Protein AF-A0A6M0JVF0-F1 (afdb_monomer)

Nearest PDB structures (foldseek):
  3nc0-assembly2_A  TM=4.314E-01  e=8.319E+00  Mus musculus
  3wyf-assembly1_C  TM=4.364E-01  e=7.879E+00  Saccharomyces cerevisiae S288C
  3nc0-assembly2_D  TM=4.209E-01  e=9.276E+00  Mus musculus

pLDDT: mean 85.14, std 14.82, range [42.34, 97.44]

Mean predicted aligned error: 9.73 Å

Sequence (96 aa):
MRATTATEQSTYTAGSIRILSELDASERFAFARAAELATLYPEWPQAFIARMVEACHLSGWPVELAEQRYLAGDASVLPTREFHACYAELQREARP

Foldseek 3Di:
DDDDDDDPDPPDDPVNDDDDDPVRCCVLDLVVVLVVVCVVQVVDDSVVSSLLSVLCVQQVPDSVLSCCCPRVPPVVRDDDPSSVVSSVVVVVVPPD

Structure (mmCIF, N/CA/C/O backbone):
data_AF-A0A6M0JVF0-F1
#
_entry.id   AF-A0A6M0JVF0-F1
#
loop_
_atom_site.group_PDB
_atom_site.id
_atom_site.type_symbol
_atom_site.label_atom_id
_atom_site.label_alt_id
_atom_site.label_comp_id
_atom_site.label_asym_id
_atom_site.label_entity_id
_atom_site.label_seq_id
_atom_site.pdbx_PDB_ins_code
_atom_site.Cartn_x
_atom_site.Cartn_y
_atom_site.Cartn_z
_atom_site.occupancy
_atom_site.B_iso_or_equiv
_atom_site.auth_seq_id
_atom_site.auth_comp_id
_atom_site.auth_asym_id
_atom_site.auth_atom_id
_atom_site.pdbx_PDB_model_num
ATOM 1 N N . MET A 1 1 ? -45.935 23.670 17.546 1.00 45.69 1 MET A N 1
ATOM 2 C CA . MET A 1 1 ? -45.285 22.622 18.364 1.00 45.69 1 MET A CA 1
ATOM 3 C C . MET A 1 1 ? -43.787 22.717 18.123 1.00 45.69 1 MET A C 1
ATOM 5 O O . MET A 1 1 ? -43.386 22.670 16.970 1.00 45.69 1 MET A O 1
ATOM 9 N N . ARG A 1 2 ? -42.983 22.983 19.161 1.00 42.34 2 ARG A N 1
ATOM 10 C CA . ARG A 1 2 ? -41.518 23.095 19.054 1.00 42.34 2 ARG A CA 1
ATOM 11 C C . ARG A 1 2 ? -40.908 21.699 19.190 1.00 42.34 2 ARG A C 1
ATOM 13 O O . ARG A 1 2 ? -41.207 21.021 20.166 1.00 42.34 2 ARG A O 1
ATOM 20 N N . ALA A 1 3 ? -40.097 21.289 18.218 1.00 47.72 3 ALA A N 1
ATOM 21 C CA . ALA A 1 3 ? -39.275 20.089 18.305 1.00 47.72 3 ALA A CA 1
ATOM 22 C C . ALA A 1 3 ? -38.008 20.417 19.106 1.00 47.72 3 ALA A C 1
ATOM 24 O O . ALA A 1 3 ? -37.279 21.350 18.775 1.00 47.72 3 ALA A O 1
ATOM 25 N N . THR A 1 4 ? -37.794 19.688 20.192 1.00 48.56 4 THR A N 1
ATOM 26 C CA . THR A 1 4 ? -36.628 19.793 21.067 1.00 48.56 4 THR A CA 1
ATOM 27 C C . THR A 1 4 ? -35.465 19.046 20.413 1.00 48.56 4 THR A C 1
ATOM 29 O O . THR A 1 4 ? -35.514 17.826 20.294 1.00 48.56 4 THR A O 1
ATOM 32 N N . THR A 1 5 ? -34.422 19.747 19.971 1.00 55.22 5 THR A N 1
ATOM 33 C CA . THR A 1 5 ? -33.149 19.121 19.583 1.00 55.22 5 THR A CA 1
ATOM 34 C C . THR A 1 5 ? -32.362 18.789 20.846 1.00 55.22 5 THR A C 1
ATOM 36 O O . THR A 1 5 ? -31.899 19.692 21.542 1.00 55.22 5 THR A O 1
ATOM 39 N N . ALA A 1 6 ? -32.248 17.499 21.162 1.00 52.66 6 ALA A N 1
ATOM 40 C CA . ALA A 1 6 ? -31.347 17.007 22.194 1.00 52.66 6 ALA A CA 1
ATOM 41 C C . ALA A 1 6 ? -29.907 17.102 21.676 1.00 52.66 6 ALA A C 1
ATOM 43 O O . ALA A 1 6 ? -29.541 16.455 20.698 1.00 52.66 6 ALA A O 1
ATOM 44 N N . THR A 1 7 ? -29.102 17.945 22.312 1.00 56.34 7 THR A N 1
ATOM 45 C CA . THR A 1 7 ? -27.664 18.034 22.068 1.00 56.34 7 THR A CA 1
ATOM 46 C C . THR A 1 7 ? -26.997 16.864 22.789 1.00 56.34 7 THR A C 1
ATOM 48 O O . THR A 1 7 ? -26.813 16.920 24.004 1.00 56.34 7 THR A O 1
ATOM 51 N N . GLU A 1 8 ? -26.668 15.785 22.078 1.00 60.62 8 GLU A N 1
ATOM 52 C CA . GLU A 1 8 ? -25.831 14.712 22.624 1.00 60.62 8 GLU A CA 1
ATOM 53 C C . GLU A 1 8 ? -24.433 15.278 22.920 1.00 60.62 8 GLU A C 1
ATOM 55 O O . GLU A 1 8 ? -23.615 15.508 22.028 1.00 60.62 8 GLU A O 1
ATOM 60 N N . GLN A 1 9 ? -24.168 15.575 24.192 1.00 59.28 9 GLN A N 1
ATOM 61 C CA . GLN A 1 9 ? -22.839 15.950 24.663 1.00 59.28 9 GLN A CA 1
ATOM 62 C C . GLN A 1 9 ? -21.925 14.724 24.573 1.00 59.28 9 GLN A C 1
ATOM 64 O O . GLN A 1 9 ? -21.998 13.816 25.402 1.00 59.28 9 GLN A O 1
ATOM 69 N N . SER A 1 10 ? -21.056 14.699 23.561 1.00 62.47 10 SER A N 1
ATOM 70 C CA . SER A 1 10 ? -20.028 13.668 23.407 1.00 62.47 10 SER A CA 1
ATOM 71 C C . SER A 1 10 ? -19.142 13.633 24.656 1.00 62.47 10 SER A C 1
ATOM 73 O O . SER A 1 10 ? -18.345 14.538 24.903 1.00 62.47 10 SER A O 1
ATOM 75 N N . THR A 1 11 ? -19.309 12.595 25.478 1.00 76.06 11 THR A N 1
ATOM 76 C CA . THR A 1 11 ? -18.579 12.389 26.741 1.00 76.06 11 THR A CA 1
ATOM 77 C C . THR A 1 11 ? -17.201 11.779 26.455 1.00 76.06 11 THR A C 1
ATOM 79 O O . THR A 1 11 ? -16.806 10.771 27.035 1.00 76.06 11 THR A O 1
ATOM 82 N N . TYR A 1 12 ? -16.477 12.349 25.492 1.00 75.94 12 TYR A N 1
ATOM 83 C CA . TYR A 1 12 ? -15.126 11.922 25.155 1.00 75.94 12 TYR A CA 1
ATOM 84 C C . TYR A 1 12 ? -14.155 12.499 26.189 1.00 75.94 12 TYR A C 1
ATOM 86 O O . TYR A 1 12 ? -13.951 13.710 26.267 1.00 75.94 12 TYR A O 1
ATOM 94 N N . THR A 1 13 ? -13.582 11.631 27.020 1.00 86.25 13 THR A N 1
ATOM 95 C CA . THR A 1 13 ? -12.610 12.001 28.063 1.00 86.25 13 THR A CA 1
ATOM 96 C C . THR A 1 13 ? -11.243 11.402 27.749 1.00 86.25 13 THR A C 1
ATOM 98 O O . THR A 1 13 ? -11.136 10.497 26.926 1.00 86.25 13 THR A O 1
ATOM 101 N N . ALA A 1 14 ? -10.180 11.845 28.426 1.00 75.69 14 ALA A N 1
ATOM 102 C CA . ALA A 1 14 ? -8.842 11.267 28.246 1.00 75.69 14 ALA A CA 1
ATOM 103 C C . ALA A 1 14 ? -8.807 9.737 28.470 1.00 75.69 14 ALA A C 1
ATOM 105 O O . ALA A 1 14 ? -8.042 9.038 27.814 1.00 75.69 14 ALA A O 1
ATOM 106 N N . GLY A 1 15 ? -9.695 9.196 29.318 1.00 77.88 15 GLY A N 1
ATOM 107 C CA . GLY A 1 15 ? -9.860 7.749 29.514 1.00 77.88 15 GLY A CA 1
ATOM 108 C C . GLY A 1 15 ? -10.522 7.008 28.342 1.00 77.88 15 GLY A C 1
ATOM 109 O O . GLY A 1 15 ? -10.612 5.786 28.367 1.00 77.88 15 GLY A O 1
ATOM 110 N N . SER A 1 16 ? -10.988 7.727 27.316 1.00 82.25 16 SER A N 1
ATOM 111 C CA . SER A 1 16 ? -11.549 7.158 26.081 1.00 82.25 16 SER A CA 1
ATOM 112 C C 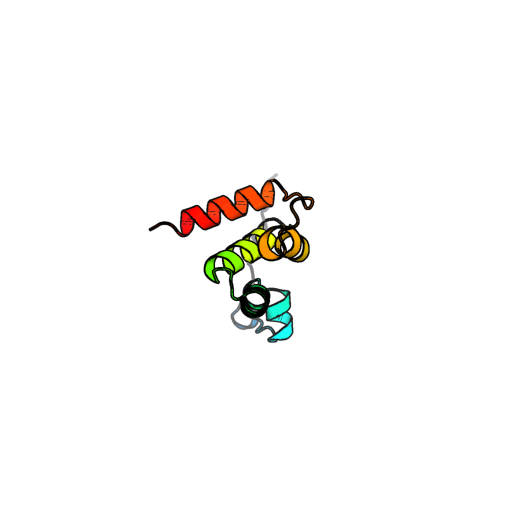. SER A 1 16 ? -10.468 6.806 25.047 1.00 82.25 16 SER A C 1
ATOM 114 O O . SER A 1 16 ? -10.765 6.125 24.067 1.00 82.25 16 SER A O 1
ATOM 116 N N . ILE A 1 17 ? -9.216 7.239 25.259 1.00 83.25 17 ILE A N 1
ATOM 117 C CA . ILE A 1 17 ? -8.071 6.921 24.396 1.00 83.25 17 ILE A CA 1
ATOM 118 C C . ILE A 1 17 ? -7.668 5.459 24.622 1.00 83.25 17 ILE A C 1
ATOM 120 O O . ILE A 1 17 ? -7.370 5.056 25.745 1.00 83.25 17 ILE A O 1
ATOM 124 N N . ARG A 1 18 ? -7.627 4.660 23.550 1.00 80.12 18 ARG A N 1
ATOM 125 C CA . ARG A 1 18 ? -7.124 3.279 23.581 1.00 80.12 18 ARG A CA 1
ATOM 126 C C . ARG A 1 18 ? -5.788 3.199 22.855 1.00 80.12 18 ARG A C 1
ATOM 128 O O . ARG A 1 18 ? -5.703 3.594 21.696 1.00 80.12 18 ARG A O 1
ATOM 135 N N . ILE A 1 19 ? -4.773 2.664 23.529 1.00 79.00 19 ILE A N 1
ATOM 136 C CA . ILE A 1 19 ? -3.506 2.294 22.894 1.00 79.00 19 ILE A CA 1
ATOM 137 C C . ILE A 1 19 ? -3.703 0.915 22.270 1.00 79.00 19 ILE A C 1
ATOM 139 O O . ILE A 1 19 ? -4.108 -0.023 22.955 1.00 79.00 19 ILE A O 1
ATOM 143 N N . LEU A 1 20 ? -3.483 0.823 20.964 1.00 77.12 20 LEU A N 1
ATOM 144 C CA . LEU A 1 20 ? -3.569 -0.432 20.228 1.00 77.12 20 LEU A CA 1
ATOM 145 C C . LEU A 1 20 ? -2.292 -1.247 20.437 1.00 77.12 20 LEU A C 1
ATOM 147 O O . LEU A 1 20 ? -1.215 -0.677 20.619 1.00 77.12 20 LEU A O 1
ATOM 151 N N . SER A 1 21 ? -2.419 -2.574 20.409 1.00 79.38 21 SER A N 1
ATOM 152 C CA . SER A 1 21 ? -1.247 -3.443 20.313 1.00 79.38 21 SER A CA 1
ATOM 153 C C . SER A 1 21 ? -0.544 -3.225 18.969 1.00 79.38 21 SER A C 1
ATOM 155 O O . SER A 1 21 ? -1.154 -2.724 18.026 1.00 79.38 21 SER A O 1
ATOM 157 N N . GLU A 1 22 ? 0.730 -3.604 18.855 1.00 69.00 22 GLU A N 1
ATOM 158 C CA . GLU A 1 22 ? 1.458 -3.496 17.581 1.00 69.00 22 GLU A CA 1
ATOM 159 C C . GLU A 1 22 ? 0.774 -4.281 16.452 1.00 69.00 22 GLU A C 1
ATOM 161 O O . GLU A 1 22 ? 0.742 -3.805 15.321 1.00 69.00 22 GLU A O 1
ATOM 166 N N . LEU A 1 23 ? 0.173 -5.433 16.772 1.00 68.94 23 LEU A N 1
ATOM 167 C CA . LEU A 1 23 ? -0.586 -6.248 1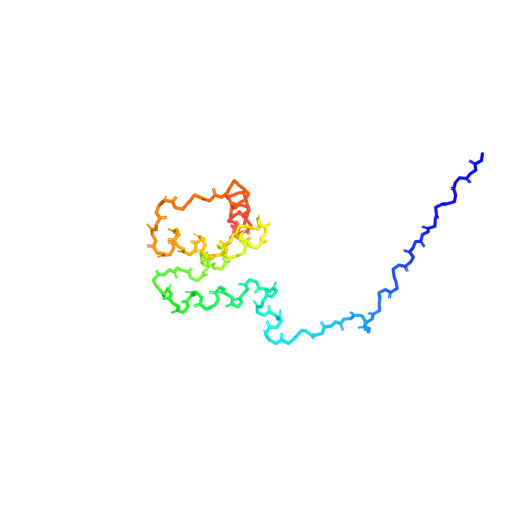5.823 1.00 68.94 23 LEU A CA 1
ATOM 168 C C . LEU A 1 23 ? -1.892 -5.560 15.399 1.00 68.94 23 LEU A C 1
ATOM 170 O O . LEU A 1 23 ? -2.175 -5.441 14.214 1.00 68.94 23 LEU A O 1
ATOM 174 N N . ASP A 1 24 ? -2.665 -5.028 16.348 1.00 70.31 24 ASP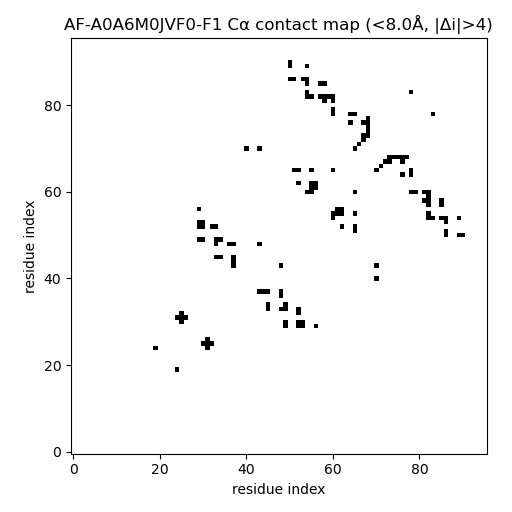 A N 1
ATOM 175 C CA . ASP A 1 24 ? -3.888 -4.287 16.011 1.00 70.31 24 ASP A CA 1
ATOM 176 C C . ASP A 1 24 ? -3.571 -3.007 15.225 1.00 70.31 24 ASP A C 1
ATOM 178 O O . ASP A 1 24 ? -4.356 -2.556 14.392 1.00 70.31 24 ASP A O 1
ATOM 182 N N . ALA A 1 25 ? -2.431 -2.383 15.520 1.00 68.88 25 ALA A N 1
ATOM 183 C CA . ALA A 1 25 ? -1.953 -1.210 14.816 1.00 68.88 25 ALA A CA 1
ATOM 184 C C . ALA A 1 25 ? -1.518 -1.567 13.390 1.00 68.88 25 ALA A C 1
ATOM 186 O O . ALA A 1 25 ? -1.873 -0.847 12.462 1.00 68.88 25 ALA A O 1
ATOM 187 N N . SER A 1 26 ? -0.803 -2.672 13.183 1.00 63.84 26 SER A N 1
ATOM 188 C CA . SER A 1 26 ? -0.383 -3.080 11.841 1.00 63.84 26 SER A CA 1
ATOM 189 C C . SER A 1 26 ? -1.560 -3.472 10.949 1.00 63.84 26 SER A C 1
ATOM 191 O O . SER A 1 26 ? -1.553 -3.146 9.765 1.00 63.84 26 SER A O 1
ATOM 193 N N . GLU A 1 27 ? -2.596 -4.092 11.518 1.00 64.44 27 GLU A N 1
ATOM 194 C CA . GLU A 1 27 ? -3.839 -4.402 10.804 1.00 64.44 27 GLU A CA 1
ATOM 195 C C . GLU A 1 27 ? 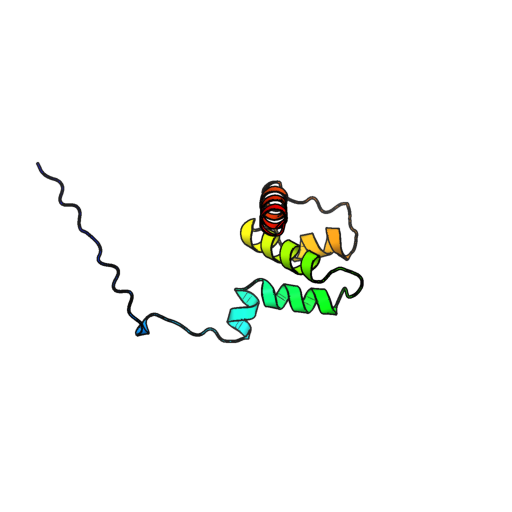-4.653 -3.145 10.473 1.00 64.44 27 GLU A C 1
ATOM 197 O O . GLU A 1 27 ? -5.279 -3.057 9.416 1.00 64.44 27 GLU A O 1
ATOM 202 N N . ARG A 1 28 ? -4.667 -2.156 11.374 1.00 66.25 28 ARG A N 1
ATOM 203 C CA . ARG A 1 28 ? -5.489 -0.946 11.211 1.00 66.25 28 ARG A CA 1
ATOM 204 C C . ARG A 1 28 ? -4.802 0.171 10.449 1.00 66.25 28 ARG A C 1
ATOM 206 O O . ARG A 1 28 ? -5.497 1.030 9.910 1.00 66.25 28 ARG A O 1
ATOM 213 N N . PHE A 1 29 ? -3.474 0.194 10.415 1.00 68.81 29 PHE A N 1
ATOM 214 C CA . PHE A 1 29 ? -2.725 1.300 9.847 1.00 68.81 29 PHE A CA 1
ATOM 215 C C . PHE A 1 29 ? -1.813 0.866 8.695 1.00 68.81 29 PHE A C 1
ATOM 217 O O . PHE A 1 29 ? -0.944 0.007 8.825 1.00 68.81 29 PHE A O 1
ATOM 224 N N . ALA A 1 30 ? -1.950 1.581 7.577 1.00 75.62 30 ALA A N 1
ATOM 225 C CA . ALA A 1 30 ? -1.224 1.375 6.324 1.00 75.62 30 ALA A CA 1
ATOM 226 C C . ALA A 1 30 ? 0.318 1.355 6.447 1.00 75.62 30 ALA A C 1
ATOM 228 O O . ALA A 1 30 ? 0.995 0.782 5.593 1.00 75.62 30 ALA A O 1
ATOM 229 N N . PHE A 1 31 ? 0.897 1.957 7.494 1.00 80.25 31 PHE A N 1
ATOM 230 C CA . PHE A 1 31 ? 2.351 2.108 7.623 1.00 80.25 31 PHE A CA 1
ATOM 231 C C . PHE A 1 31 ? 3.096 0.782 7.818 1.00 80.25 31 PHE A C 1
ATOM 233 O O . PHE A 1 31 ? 4.197 0.630 7.289 1.00 80.25 31 PHE A O 1
ATOM 240 N N . ALA A 1 32 ? 2.516 -0.186 8.536 1.00 85.88 32 ALA A N 1
ATOM 241 C CA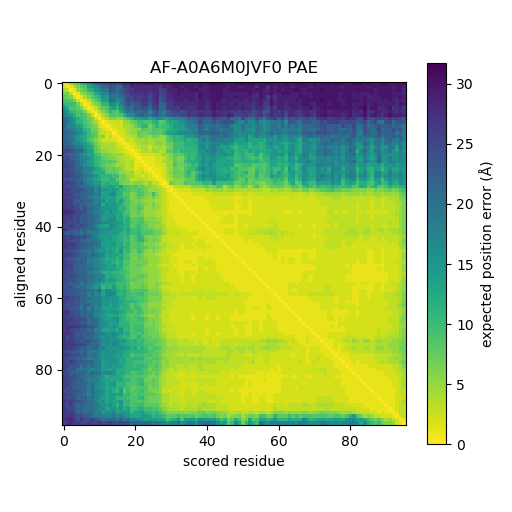 . ALA A 1 32 ? 3.186 -1.460 8.791 1.00 85.88 32 ALA A CA 1
ATOM 242 C C . ALA A 1 32 ? 3.294 -2.277 7.500 1.00 85.88 32 ALA A C 1
ATOM 244 O O . ALA A 1 32 ? 4.375 -2.747 7.145 1.00 85.88 32 ALA A O 1
ATOM 245 N N . ARG A 1 33 ? 2.192 -2.343 6.742 1.00 88.44 33 ARG A N 1
ATOM 246 C CA . ARG A 1 33 ? 2.168 -3.000 5.435 1.00 88.44 33 ARG A CA 1
ATOM 247 C C . ARG A 1 33 ? 3.091 -2.310 4.430 1.00 88.44 33 ARG A C 1
ATOM 249 O O . ARG A 1 33 ? 3.784 -2.986 3.678 1.00 88.44 33 ARG A O 1
ATOM 256 N N . ALA A 1 34 ? 3.154 -0.978 4.436 1.00 92.44 34 ALA A N 1
ATOM 257 C CA . ALA A 1 34 ? 4.089 -0.243 3.588 1.00 92.44 34 ALA A CA 1
ATOM 258 C C . ALA A 1 34 ? 5.562 -0.561 3.910 1.00 92.44 34 ALA A C 1
ATOM 260 O O . ALA A 1 34 ? 6.361 -0.726 2.990 1.00 92.44 34 ALA A O 1
ATOM 261 N N . ALA A 1 35 ? 5.924 -0.681 5.193 1.00 91.38 35 ALA A N 1
ATOM 262 C CA . ALA A 1 35 ? 7.284 -1.028 5.615 1.00 91.38 35 ALA A CA 1
ATOM 263 C C . ALA A 1 35 ? 7.670 -2.470 5.242 1.00 91.38 35 ALA A C 1
ATOM 265 O O . ALA A 1 35 ? 8.790 -2.722 4.789 1.00 91.38 35 ALA A O 1
ATOM 266 N N . GLU A 1 36 ? 6.734 -3.407 5.392 1.00 92.50 36 GLU A N 1
ATOM 267 C CA . GLU A 1 36 ? 6.906 -4.793 4.957 1.00 92.50 36 GLU A CA 1
ATOM 268 C C . GLU A 1 36 ? 7.152 -4.863 3.443 1.00 92.50 36 GLU A C 1
ATOM 270 O O . GLU A 1 36 ? 8.166 -5.405 3.000 1.00 92.50 36 GLU A O 1
ATOM 275 N N . LEU A 1 37 ? 6.286 -4.229 2.646 1.00 94.44 37 LEU A N 1
ATOM 276 C CA . LEU A 1 37 ? 6.428 -4.183 1.191 1.00 94.44 37 LEU A CA 1
ATOM 277 C C . LEU A 1 37 ? 7.731 -3.503 0.756 1.00 94.44 37 LEU A C 1
ATOM 279 O O . LEU A 1 37 ? 8.387 -3.983 -0.158 1.00 94.44 37 LEU A O 1
ATOM 283 N N . ALA A 1 38 ? 8.159 -2.438 1.434 1.00 95.06 38 ALA A N 1
ATOM 284 C CA . ALA A 1 38 ? 9.440 -1.790 1.157 1.00 95.06 38 ALA A CA 1
ATOM 285 C C . ALA A 1 38 ? 10.657 -2.691 1.422 1.00 95.06 38 ALA A C 1
ATOM 287 O O . ALA A 1 38 ? 11.709 -2.491 0.819 1.00 95.06 38 ALA A O 1
ATOM 288 N N . THR A 1 39 ? 10.522 -3.674 2.314 1.00 95.31 39 THR A N 1
ATOM 289 C CA . THR A 1 39 ? 11.565 -4.676 2.570 1.00 95.31 39 THR A CA 1
ATOM 290 C C . THR A 1 39 ? 11.560 -5.766 1.495 1.00 95.31 39 THR A C 1
ATOM 292 O O . THR A 1 39 ? 12.626 -6.219 1.084 1.00 95.31 39 THR A O 1
ATOM 295 N N . LEU A 1 40 ? 10.375 -6.176 1.031 1.00 95.69 40 LEU A N 1
ATOM 296 C CA . LEU A 1 40 ? 10.203 -7.205 -0.002 1.00 95.69 40 LEU A CA 1
ATOM 297 C C . LEU A 1 40 ? 10.554 -6.709 -1.412 1.00 95.69 40 LEU A C 1
ATOM 299 O O . LEU A 1 40 ? 11.051 -7.488 -2.219 1.00 95.69 40 LEU A O 1
ATOM 303 N N . TYR A 1 41 ? 10.326 -5.423 -1.680 1.00 95.81 41 TYR A N 1
ATOM 304 C CA . TYR A 1 41 ? 10.492 -4.782 -2.986 1.00 95.81 41 TYR A CA 1
ATOM 305 C C . TYR A 1 41 ? 11.474 -3.595 -2.902 1.00 95.81 41 TYR A C 1
ATOM 307 O O . TYR A 1 41 ? 11.071 -2.438 -3.074 1.00 95.81 41 TYR A O 1
ATOM 315 N N . PRO A 1 42 ? 12.765 -3.840 -2.596 1.00 95.62 42 PRO A N 1
ATOM 316 C CA . PRO A 1 42 ? 13.755 -2.785 -2.361 1.00 95.62 42 PRO A CA 1
ATOM 317 C C . PRO A 1 42 ? 14.098 -1.957 -3.609 1.00 95.62 42 PRO A C 1
ATOM 319 O O . PRO A 1 42 ? 14.658 -0.867 -3.493 1.00 95.62 42 PRO A O 1
ATOM 322 N N . GLU A 1 43 ? 13.788 -2.454 -4.806 1.00 96.00 43 GLU A N 1
ATOM 323 C CA . GLU A 1 43 ? 13.957 -1.743 -6.073 1.00 96.00 43 GLU A CA 1
ATOM 324 C C . GLU A 1 43 ? 12.946 -0.601 -6.265 1.00 96.00 43 GLU A C 1
ATOM 326 O O . GLU A 1 43 ? 13.166 0.292 -7.088 1.00 96.00 43 GLU A O 1
ATOM 331 N N . TRP A 1 44 ? 11.858 -0.598 -5.490 1.00 96.38 44 TRP A N 1
ATOM 332 C CA . TRP A 1 44 ? 10.822 0.423 -5.552 1.00 96.38 44 TRP A CA 1
ATOM 333 C C . TRP A 1 44 ? 11.045 1.521 -4.501 1.00 96.38 44 TRP A C 1
ATOM 335 O O . TRP A 1 44 ? 11.404 1.240 -3.356 1.00 96.38 44 TRP A O 1
ATOM 345 N N . PRO A 1 45 ? 10.790 2.802 -4.831 1.00 96.00 45 PRO A N 1
ATOM 346 C CA . PRO A 1 45 ? 10.928 3.879 -3.857 1.00 96.00 45 PRO A CA 1
ATOM 347 C C . PRO A 1 45 ? 9.980 3.694 -2.664 1.00 96.00 45 PRO A C 1
ATOM 349 O O . PRO A 1 45 ? 8.768 3.577 -2.838 1.00 96.00 45 PRO A O 1
ATOM 352 N N . GLN A 1 46 ? 10.498 3.783 -1.436 1.00 93.88 46 GLN A N 1
ATOM 353 C CA . GLN A 1 46 ? 9.679 3.642 -0.220 1.00 93.88 46 GLN A CA 1
ATOM 354 C C . GLN A 1 46 ? 8.499 4.626 -0.185 1.00 93.88 46 GLN A C 1
ATOM 356 O O . GLN A 1 46 ? 7.383 4.259 0.174 1.00 93.88 46 GLN A O 1
ATOM 361 N N . ALA A 1 47 ? 8.721 5.868 -0.630 1.00 92.81 47 ALA A N 1
ATOM 362 C CA . ALA A 1 47 ? 7.672 6.882 -0.721 1.00 92.81 47 ALA A CA 1
ATOM 363 C C . ALA A 1 47 ? 6.559 6.505 -1.717 1.00 92.81 47 ALA A C 1
ATOM 365 O O . ALA A 1 47 ? 5.403 6.865 -1.509 1.00 92.81 47 ALA A O 1
ATOM 366 N N . PHE A 1 48 ? 6.894 5.778 -2.788 1.00 95.31 48 PHE A N 1
ATOM 367 C CA . PHE A 1 48 ? 5.905 5.262 -3.732 1.00 95.31 48 PHE A CA 1
ATOM 368 C C . PHE A 1 48 ? 5.041 4.182 -3.072 1.00 95.31 48 PHE A C 1
ATOM 370 O O . PHE A 1 48 ? 3.816 4.286 -3.115 1.00 95.31 48 PHE A O 1
ATOM 377 N N . ILE A 1 49 ? 5.672 3.202 -2.415 1.00 95.88 49 ILE A N 1
ATOM 378 C CA . ILE A 1 49 ? 4.980 2.105 -1.722 1.00 95.88 49 ILE A CA 1
ATOM 379 C C . ILE A 1 49 ? 4.060 2.657 -0.630 1.00 95.88 49 ILE A C 1
ATOM 381 O O . ILE A 1 49 ? 2.888 2.296 -0.582 1.00 95.88 49 ILE A O 1
ATOM 385 N N . ALA A 1 50 ? 4.550 3.584 0.197 1.00 93.75 50 ALA A N 1
ATOM 386 C CA . ALA A 1 50 ? 3.755 4.200 1.258 1.00 93.75 50 ALA A CA 1
ATOM 387 C C . ALA A 1 50 ? 2.478 4.862 0.716 1.00 93.75 50 ALA A C 1
ATOM 389 O O . ALA A 1 50 ? 1.382 4.546 1.176 1.00 93.75 50 ALA A O 1
ATOM 390 N N . ARG A 1 51 ? 2.598 5.699 -0.324 1.00 94.50 51 ARG A N 1
ATOM 391 C CA . ARG A 1 51 ? 1.442 6.365 -0.951 1.00 94.50 51 ARG A CA 1
ATOM 392 C C . ARG A 1 51 ? 0.496 5.387 -1.633 1.00 94.50 51 ARG A C 1
ATOM 394 O O . ARG A 1 51 ? -0.709 5.605 -1.642 1.00 94.50 51 ARG A O 1
ATOM 401 N N . MET A 1 52 ? 1.027 4.319 -2.227 1.00 96.12 52 MET A N 1
ATOM 402 C CA . MET A 1 52 ? 0.210 3.278 -2.846 1.00 96.12 52 MET A CA 1
ATOM 403 C C . MET A 1 52 ? -0.652 2.572 -1.794 1.00 96.12 52 MET A C 1
ATOM 405 O O . MET A 1 52 ? -1.859 2.446 -1.990 1.00 96.12 52 MET A O 1
ATOM 409 N N . VAL A 1 53 ? -0.060 2.149 -0.674 1.00 95.50 53 VAL A N 1
ATOM 410 C CA . VAL A 1 53 ? -0.790 1.481 0.417 1.00 95.50 53 VAL A CA 1
ATOM 411 C C . VAL A 1 53 ? -1.791 2.436 1.072 1.00 95.50 53 VAL A C 1
ATOM 413 O O . VAL A 1 53 ? -2.920 2.044 1.362 1.00 95.50 53 VAL A O 1
ATOM 416 N N . GLU A 1 54 ? -1.430 3.705 1.245 1.00 93.69 54 GLU A N 1
ATOM 417 C CA . GLU A 1 54 ? -2.345 4.729 1.752 1.00 93.69 54 GLU A CA 1
ATOM 418 C C . GLU A 1 54 ? -3.538 4.955 0.811 1.00 93.69 54 GLU A C 1
ATOM 420 O O . GLU A 1 54 ? -4.687 4.947 1.253 1.00 93.69 54 GLU A O 1
ATOM 425 N N . ALA A 1 55 ? -3.303 5.047 -0.501 1.00 95.19 55 ALA A N 1
ATOM 426 C CA . ALA A 1 55 ? -4.376 5.139 -1.487 1.00 95.19 55 ALA A CA 1
ATOM 427 C C . ALA A 1 55 ? -5.296 3.906 -1.466 1.00 95.19 55 ALA A C 1
ATOM 429 O O . ALA A 1 55 ? -6.509 4.049 -1.625 1.00 95.19 55 ALA A O 1
ATOM 430 N N . CYS A 1 56 ? -4.752 2.706 -1.243 1.00 95.00 56 CYS A N 1
ATOM 431 C CA . CYS A 1 56 ? -5.541 1.482 -1.059 1.00 95.00 56 CYS A CA 1
ATOM 432 C C . CYS A 1 56 ? -6.456 1.589 0.165 1.00 95.00 56 CYS A C 1
ATOM 434 O O . CYS A 1 56 ? -7.654 1.340 0.064 1.00 95.00 56 CYS A O 1
ATOM 436 N N . HIS A 1 57 ? -5.918 2.050 1.296 1.00 92.25 57 HIS A N 1
ATOM 437 C CA . HIS A 1 57 ? -6.687 2.232 2.525 1.00 92.25 57 HIS A CA 1
ATOM 438 C C . HIS A 1 57 ? -7.819 3.261 2.363 1.00 92.25 57 HIS A C 1
ATOM 440 O O . HIS A 1 57 ? -8.944 3.008 2.785 1.00 92.25 57 HIS A O 1
ATOM 446 N N . LEU A 1 58 ? -7.548 4.393 1.702 1.00 92.19 58 LEU A N 1
ATOM 447 C CA . LEU A 1 58 ? -8.540 5.452 1.475 1.00 92.19 58 LEU A CA 1
ATOM 448 C C . LEU A 1 58 ? -9.632 5.052 0.473 1.00 92.19 58 LEU A C 1
ATOM 450 O O . LEU A 1 58 ? -10.791 5.425 0.641 1.00 92.19 58 LEU A O 1
ATOM 454 N N . SER A 1 59 ? -9.270 4.308 -0.573 1.00 94.69 59 SER A N 1
ATOM 455 C CA . SER A 1 59 ? -10.204 3.894 -1.630 1.00 94.69 59 SER A CA 1
ATOM 456 C C . SER A 1 59 ? -10.931 2.580 -1.339 1.00 94.69 59 SER A C 1
ATOM 458 O O . SER A 1 59 ? -11.884 2.243 -2.041 1.00 94.69 59 SER A O 1
ATOM 460 N N . GLY A 1 60 ? -10.471 1.814 -0.346 1.00 92.56 60 GLY A N 1
ATOM 461 C CA . GLY A 1 60 ? -10.920 0.445 -0.093 1.00 92.56 60 GLY A CA 1
ATOM 462 C C . GLY A 1 60 ? -10.445 -0.567 -1.142 1.00 92.56 60 GLY A C 1
ATOM 463 O O . GLY A 1 60 ? -10.927 -1.700 -1.152 1.00 92.56 60 GLY A O 1
ATOM 464 N N . TRP A 1 61 ? -9.530 -0.187 -2.041 1.00 95.19 61 TRP A N 1
ATOM 465 C CA . TRP A 1 61 ? -8.956 -1.123 -3.005 1.00 95.19 61 TRP A CA 1
ATOM 466 C C . TRP A 1 61 ? -7.944 -2.050 -2.305 1.00 95.19 61 TRP A C 1
ATOM 468 O O . TRP A 1 61 ? -7.105 -1.547 -1.559 1.00 95.19 61 TRP A O 1
ATOM 478 N N . PRO A 1 62 ? -7.995 -3.383 -2.508 1.00 94.75 62 PRO A N 1
ATOM 479 C CA . PRO A 1 62 ? -7.102 -4.311 -1.814 1.00 94.75 62 PRO A CA 1
ATOM 480 C C . PRO A 1 62 ? -5.619 -4.059 -2.110 1.00 94.75 62 PRO A C 1
ATOM 482 O O . PRO A 1 62 ? -5.216 -3.945 -3.272 1.00 94.75 62 PRO A O 1
ATOM 485 N N . VAL A 1 63 ? -4.797 -4.035 -1.059 1.00 94.25 63 VAL A N 1
ATOM 486 C CA . VAL A 1 63 ? -3.347 -3.797 -1.166 1.00 94.25 63 VAL A CA 1
ATOM 487 C C . VAL A 1 63 ? -2.666 -4.912 -1.959 1.00 94.25 63 VAL A C 1
ATOM 489 O O . VAL A 1 63 ? -1.730 -4.648 -2.705 1.00 94.25 63 VAL A O 1
ATOM 492 N N . GLU A 1 64 ? -3.166 -6.140 -1.862 1.00 95.19 64 GLU A N 1
ATOM 493 C CA . GLU A 1 64 ? -2.643 -7.312 -2.568 1.00 95.19 64 GLU A CA 1
ATOM 494 C C . GLU A 1 64 ? -2.787 -7.156 -4.089 1.00 95.19 64 GLU A C 1
ATOM 496 O O . GLU A 1 64 ? -1.905 -7.556 -4.846 1.00 95.19 64 GLU A O 1
ATOM 501 N N . LEU A 1 65 ? -3.873 -6.524 -4.551 1.00 96.62 65 LEU A N 1
ATOM 502 C CA . LEU A 1 65 ? -4.076 -6.223 -5.972 1.00 96.62 65 LEU A CA 1
ATOM 503 C C . LEU A 1 65 ? -3.162 -5.084 -6.437 1.00 96.62 65 LEU A C 1
ATOM 505 O O . LEU A 1 65 ? -2.634 -5.124 -7.550 1.00 96.62 65 LEU A O 1
ATOM 509 N N . ALA A 1 66 ? -2.936 -4.085 -5.582 1.00 95.75 66 ALA A N 1
ATOM 510 C CA . ALA A 1 66 ? -1.985 -3.017 -5.865 1.00 95.75 66 ALA A CA 1
ATOM 511 C C . ALA A 1 66 ? -0.549 -3.548 -5.962 1.00 95.75 66 ALA A C 1
ATOM 513 O O . ALA A 1 66 ? 0.169 -3.201 -6.898 1.00 95.75 66 ALA A O 1
ATOM 514 N N . GLU A 1 67 ? -0.153 -4.433 -5.049 1.00 96.50 67 GLU A N 1
ATOM 515 C CA . GLU A 1 67 ? 1.129 -5.135 -5.076 1.00 96.50 67 GLU A CA 1
ATOM 516 C C . GLU A 1 67 ? 1.297 -5.939 -6.370 1.00 96.50 67 GLU A C 1
ATOM 518 O O . GLU A 1 67 ? 2.276 -5.732 -7.088 1.00 96.50 67 GLU A O 1
ATOM 523 N N . GLN A 1 68 ? 0.324 -6.790 -6.717 1.00 96.69 68 GLN A N 1
ATOM 524 C CA . GLN A 1 68 ? 0.358 -7.588 -7.949 1.00 96.69 68 GLN A CA 1
ATOM 525 C C . GLN A 1 68 ? 0.530 -6.713 -9.191 1.00 96.69 68 GLN A C 1
ATOM 527 O O . GLN A 1 68 ? 1.363 -6.994 -10.054 1.00 96.69 68 GLN A O 1
ATOM 532 N N . ARG A 1 69 ? -0.227 -5.617 -9.273 1.00 96.81 69 ARG A N 1
ATOM 533 C CA . ARG A 1 69 ? -0.167 -4.727 -10.429 1.00 96.81 69 ARG A CA 1
ATOM 534 C C . ARG A 1 69 ? 1.142 -3.955 -10.507 1.00 96.81 69 ARG A C 1
ATOM 536 O O . ARG A 1 69 ? 1.771 -3.909 -11.561 1.00 96.81 69 ARG A O 1
ATOM 543 N N . TYR A 1 70 ? 1.483 -3.252 -9.432 1.00 96.31 70 TYR A N 1
ATOM 544 C CA . TYR A 1 70 ? 2.508 -2.214 -9.468 1.00 96.31 70 TYR A CA 1
ATOM 545 C C . TYR A 1 70 ? 3.883 -2.737 -9.099 1.00 96.31 70 TYR A C 1
ATOM 547 O O . TYR A 1 70 ? 4.845 -2.324 -9.732 1.00 96.31 70 TYR A O 1
ATOM 555 N N . LEU A 1 71 ? 3.977 -3.632 -8.117 1.00 95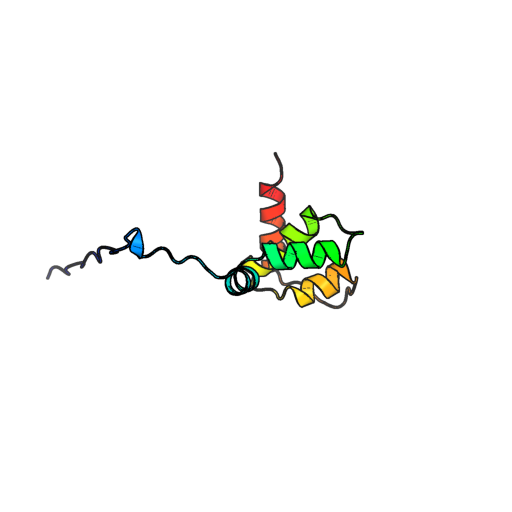.94 71 LEU A N 1
ATOM 556 C CA . LEU A 1 71 ? 5.257 -4.156 -7.648 1.00 95.94 71 LEU A CA 1
ATOM 557 C C . LEU A 1 71 ? 5.648 -5.422 -8.420 1.00 95.94 71 LEU A C 1
ATOM 559 O O . LEU A 1 71 ? 6.783 -5.527 -8.874 1.00 95.94 71 LEU A O 1
ATOM 563 N N . ALA A 1 72 ? 4.695 -6.331 -8.661 1.00 94.56 72 ALA A N 1
ATOM 564 C CA . ALA A 1 72 ? 4.927 -7.552 -9.442 1.00 94.56 72 ALA A CA 1
ATOM 565 C C . ALA A 1 72 ? 4.715 -7.383 -10.964 1.00 94.56 72 ALA A C 1
ATOM 567 O O . ALA A 1 72 ? 5.069 -8.273 -11.738 1.00 94.56 72 ALA A O 1
ATOM 568 N N . GLY A 1 73 ? 4.176 -6.243 -11.412 1.00 93.69 73 GLY A N 1
ATOM 569 C CA . GLY A 1 73 ? 4.077 -5.888 -12.832 1.00 93.69 73 GLY A CA 1
ATOM 570 C C . GLY A 1 73 ? 2.928 -6.544 -13.608 1.00 93.69 73 GLY A C 1
ATOM 571 O O . GLY A 1 73 ? 2.964 -6.559 -14.841 1.00 93.69 73 GLY A O 1
ATOM 572 N N . ASP A 1 74 ? 1.903 -7.075 -12.936 1.00 95.88 74 ASP A N 1
ATOM 573 C CA . ASP A 1 74 ? 0.742 -7.670 -13.602 1.00 95.88 74 ASP A CA 1
ATOM 574 C C . ASP A 1 74 ? -0.246 -6.601 -14.099 1.00 95.88 74 ASP A C 1
ATOM 576 O O . ASP A 1 74 ? -1.114 -6.097 -13.381 1.00 95.88 74 ASP A O 1
ATOM 580 N N . ALA A 1 75 ? -0.151 -6.272 -15.386 1.00 94.44 75 ALA A N 1
ATOM 581 C CA . ALA A 1 75 ? -1.021 -5.286 -16.016 1.00 94.44 75 ALA A CA 1
ATOM 582 C C . ALA A 1 75 ? -2.500 -5.715 -16.122 1.00 94.44 75 ALA A C 1
ATOM 584 O O . ALA A 1 75 ? -3.340 -4.853 -16.409 1.00 94.44 75 ALA A O 1
ATOM 585 N N . SER A 1 76 ? -2.828 -6.996 -15.901 1.00 96.56 76 SER A N 1
ATOM 586 C CA . SER A 1 76 ? -4.200 -7.514 -15.983 1.00 96.56 76 SER A CA 1
ATOM 587 C C . SER A 1 76 ? -5.079 -7.081 -14.806 1.00 96.56 76 SER A C 1
ATOM 589 O O . SER A 1 76 ? -6.295 -6.950 -14.954 1.00 96.56 76 SER A O 1
ATOM 591 N N . VAL A 1 77 ? -4.469 -6.782 -13.656 1.00 95.88 77 VAL A N 1
ATOM 592 C CA . VAL A 1 77 ? -5.166 -6.298 -12.463 1.00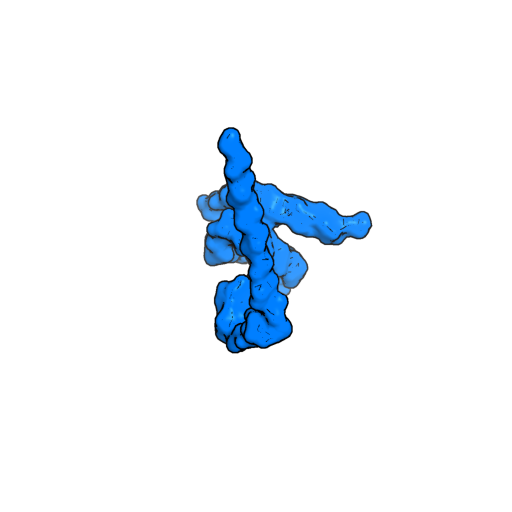 95.88 77 VAL A CA 1
ATOM 593 C C . VAL A 1 77 ? -5.543 -4.835 -12.659 1.00 95.88 77 VAL A C 1
ATOM 595 O O . VAL A 1 77 ? -4.670 -3.977 -12.701 1.00 95.88 77 VAL A O 1
ATOM 598 N N . LEU A 1 78 ? -6.830 -4.514 -12.786 1.00 95.62 78 LEU A N 1
ATOM 599 C CA . LEU A 1 78 ? -7.291 -3.147 -13.055 1.00 95.62 78 LEU A CA 1
ATOM 600 C C . LEU A 1 78 ? -7.594 -2.382 -11.751 1.00 95.62 78 LEU A C 1
ATOM 602 O O . LEU A 1 78 ? -8.435 -2.838 -10.973 1.00 95.62 78 LEU A O 1
ATOM 606 N N . PRO A 1 79 ? -6.970 -1.212 -11.508 1.00 94.25 79 PRO A N 1
ATOM 607 C CA . PRO A 1 79 ? -7.301 -0.376 -10.361 1.00 94.25 79 PRO A CA 1
ATOM 608 C C . PRO A 1 79 ? -8.680 0.258 -10.492 1.00 94.25 79 PRO A C 1
ATOM 610 O O . PRO A 1 79 ? -9.171 0.526 -11.593 1.00 94.25 79 PRO A O 1
ATOM 613 N N . THR A 1 80 ? -9.286 0.555 -9.347 1.00 95.81 80 THR A N 1
ATOM 614 C C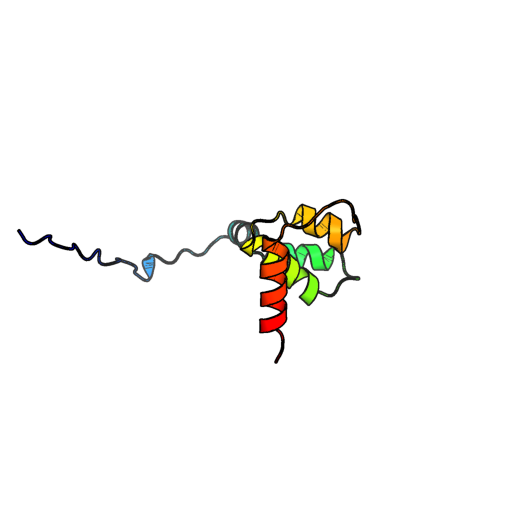A . THR A 1 80 ? -10.536 1.311 -9.294 1.00 95.81 80 THR A CA 1
ATOM 615 C C . THR A 1 80 ? -10.297 2.793 -9.591 1.00 95.81 80 THR A C 1
ATOM 617 O O . THR A 1 80 ? -9.178 3.312 -9.497 1.00 95.81 80 THR A O 1
ATOM 620 N N . ARG A 1 81 ? -11.362 3.512 -9.960 1.00 97.19 81 ARG A N 1
ATOM 621 C CA . ARG A 1 81 ? -11.274 4.965 -10.184 1.00 97.19 81 ARG A CA 1
ATOM 622 C C . ARG A 1 81 ? -10.980 5.702 -8.881 1.00 97.19 81 ARG A C 1
ATOM 624 O O . ARG A 1 81 ? -10.248 6.685 -8.888 1.00 97.19 81 ARG A O 1
ATOM 631 N N . GLU A 1 82 ? -11.522 5.193 -7.786 1.00 97.44 82 GLU A N 1
ATOM 632 C CA . GLU A 1 82 ? -11.346 5.681 -6.426 1.00 97.44 82 GLU A CA 1
ATOM 633 C C . GLU A 1 82 ? -9.875 5.596 -6.019 1.00 97.44 82 GLU A C 1
ATOM 635 O O . GLU A 1 82 ? -9.322 6.587 -5.553 1.00 97.44 82 GLU A O 1
ATOM 640 N N . PHE A 1 83 ? -9.205 4.468 -6.291 1.00 97.00 83 PHE A N 1
ATOM 641 C CA . PHE A 1 83 ? -7.767 4.341 -6.055 1.00 97.00 83 PHE A CA 1
ATOM 642 C C . PHE A 1 83 ? -6.979 5.415 -6.809 1.00 97.00 83 PHE A C 1
ATOM 644 O O . PHE A 1 83 ? -6.140 6.099 -6.224 1.00 97.00 83 PHE A O 1
ATOM 651 N N . HIS A 1 84 ? -7.271 5.603 -8.099 1.00 96.75 84 HIS A N 1
ATOM 652 C CA . HIS A 1 84 ? -6.593 6.617 -8.903 1.00 96.75 84 HIS A CA 1
ATOM 653 C C . HIS A 1 84 ? -6.827 8.038 -8.386 1.00 96.75 84 HIS A C 1
ATOM 655 O O . HIS A 1 84 ? -5.886 8.830 -8.367 1.00 96.75 84 HIS A O 1
ATOM 661 N N . ALA A 1 85 ? -8.049 8.356 -7.954 1.00 97.31 85 ALA A N 1
ATOM 662 C CA . ALA A 1 85 ? -8.376 9.654 -7.376 1.00 97.31 85 ALA A CA 1
ATOM 663 C C . ALA A 1 85 ? -7.616 9.889 -6.061 1.00 97.31 85 ALA A C 1
ATOM 665 O O . ALA A 1 85 ? -6.931 10.901 -5.932 1.00 97.31 85 ALA A O 1
ATOM 666 N N . CYS A 1 86 ? -7.657 8.929 -5.130 1.00 95.88 86 CYS A N 1
ATOM 667 C CA . CYS A 1 86 ? -6.929 9.012 -3.862 1.00 95.88 86 CYS A CA 1
ATOM 668 C C . CYS A 1 86 ? -5.419 9.153 -4.089 1.00 95.88 86 CYS A C 1
ATOM 670 O O . CYS A 1 86 ? -4.783 10.034 -3.516 1.00 95.88 86 CYS A O 1
ATOM 672 N N . TYR A 1 87 ? -4.842 8.332 -4.968 1.00 95.88 87 TYR A N 1
ATOM 673 C CA . TYR A 1 87 ? -3.413 8.381 -5.267 1.00 95.88 87 TYR A CA 1
ATOM 674 C C . TYR A 1 87 ? -2.994 9.711 -5.913 1.00 95.88 87 TYR A C 1
ATOM 676 O O . TYR A 1 87 ? -1.928 10.244 -5.603 1.00 95.88 87 TYR A O 1
ATOM 684 N N . ALA A 1 88 ? -3.825 10.271 -6.797 1.00 95.75 88 ALA A N 1
ATOM 685 C CA . ALA A 1 88 ? -3.561 11.567 -7.415 1.00 95.75 88 ALA A CA 1
ATOM 686 C C . ALA A 1 88 ? -3.559 12.707 -6.387 1.00 95.75 88 ALA A C 1
ATOM 688 O O . ALA A 1 88 ? -2.661 13.548 -6.432 1.00 95.75 88 ALA A O 1
ATOM 689 N N . GLU A 1 89 ? -4.510 12.721 -5.451 1.00 96.00 89 GLU A N 1
ATOM 690 C CA . GLU A 1 89 ? -4.553 13.729 -4.384 1.00 96.00 89 GLU A CA 1
ATOM 691 C C . GLU A 1 89 ? -3.346 13.610 -3.439 1.00 96.00 89 GLU A C 1
ATOM 693 O O . GLU A 1 89 ? -2.657 14.605 -3.218 1.00 96.00 89 GLU A O 1
ATOM 698 N N . LEU A 1 90 ? -2.967 12.396 -3.017 1.00 93.19 90 LEU A N 1
ATOM 699 C CA . LEU A 1 90 ? -1.755 12.177 -2.205 1.00 93.19 90 LEU A CA 1
ATOM 700 C C . LEU A 1 90 ? -0.477 12.685 -2.900 1.00 93.19 90 LEU A C 1
ATOM 702 O O . LEU A 1 90 ? 0.429 13.228 -2.267 1.00 93.19 90 LEU A O 1
ATOM 706 N N . GLN A 1 91 ? -0.389 12.541 -4.225 1.00 92.44 91 GLN A N 1
ATOM 707 C CA . GLN A 1 91 ? 0.738 13.067 -5.005 1.00 92.44 91 GLN A CA 1
ATOM 708 C C . GLN A 1 91 ? 0.722 14.598 -5.115 1.00 92.44 91 GLN A C 1
ATOM 710 O O . GLN A 1 91 ? 1.784 15.205 -5.279 1.00 92.44 91 GLN A O 1
ATOM 715 N N . ARG A 1 92 ? -0.454 15.235 -5.043 1.00 92.81 92 ARG A N 1
ATOM 716 C CA . ARG A 1 92 ? -0.580 16.699 -5.020 1.00 92.81 92 ARG A CA 1
ATOM 717 C C . ARG A 1 92 ? -0.163 17.274 -3.6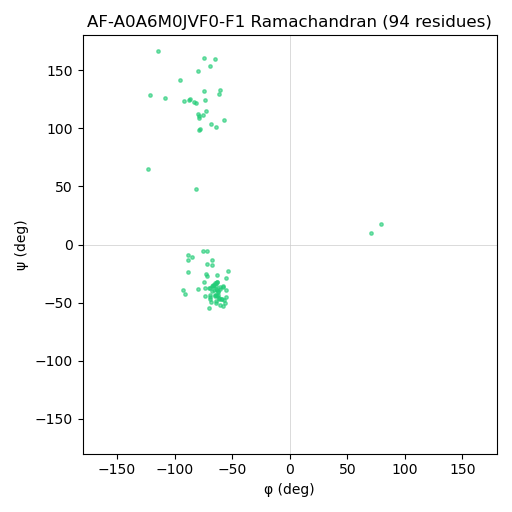76 1.00 92.81 92 ARG A C 1
ATOM 719 O O . ARG A 1 92 ? 0.575 18.250 -3.671 1.00 92.81 92 ARG A O 1
ATOM 726 N N . GLU A 1 93 ? -0.595 16.668 -2.575 1.00 88.25 93 GLU A N 1
ATOM 727 C CA . GLU A 1 93 ? -0.228 17.091 -1.215 1.00 88.25 93 GLU A CA 1
ATOM 728 C C . GLU A 1 93 ? 1.277 16.965 -0.954 1.00 88.25 93 GLU A C 1
ATOM 730 O O . GLU A 1 93 ? 1.866 17.776 -0.246 1.00 88.25 93 GLU A O 1
ATOM 735 N N . ALA A 1 94 ? 1.924 15.979 -1.576 1.00 81.31 94 ALA A N 1
ATOM 736 C CA . ALA A 1 94 ? 3.365 15.782 -1.480 1.00 81.31 94 ALA A CA 1
ATOM 737 C C . ALA A 1 94 ? 4.205 16.777 -2.308 1.00 81.31 94 ALA A C 1
ATOM 739 O O . ALA A 1 94 ? 5.438 16.721 -2.245 1.00 81.31 94 ALA A O 1
ATOM 740 N N . ARG A 1 95 ? 3.582 17.641 -3.123 1.00 68.69 95 ARG A N 1
ATOM 741 C CA . ARG A 1 95 ? 4.286 18.666 -3.902 1.00 68.69 95 ARG A CA 1
ATOM 742 C C . ARG A 1 95 ? 4.445 19.930 -3.034 1.00 68.69 95 ARG A C 1
ATOM 744 O O . ARG A 1 95 ? 3.430 20.423 -2.553 1.00 68.69 95 ARG A O 1
ATOM 751 N N . PRO A 1 96 ? 5.676 20.435 -2.827 1.00 52.78 96 PRO A N 1
ATOM 752 C CA . PRO A 1 96 ? 5.920 21.650 -2.047 1.00 52.78 96 PRO A CA 1
ATOM 753 C C . PRO A 1 96 ? 5.346 22.908 -2.708 1.00 52.78 96 PRO A C 1
ATOM 755 O O . PRO A 1 96 ? 5.209 22.919 -3.957 1.00 52.78 96 PRO A O 1
#

Secondary structure (DSSP, 8-state):
-------------GGG--PPPHHHHHHH-HHHHHHHHHHH-TTS-HHHHHHHHHHHHHHT--HHHHIIIIIS--TTSPPPHHHHHHHHHHHHHT--

Radius of gyration: 18.97 Å; Cα contacts (8 Å, |Δi|>4): 74; chains: 1; bounding box: 59×31×46 Å

Solvent-accessible surface area (backbone atoms only — not comparable to full-atom values): 5876 Å² total; per-residue (Å²): 138,86,84,83,81,80,78,81,75,80,85,79,48,84,86,69,67,79,86,69,52,73,66,59,40,40,76,72,34,53,66,48,55,22,53,53,48,38,67,76,40,68,92,50,59,58,71,58,45,40,47,50,34,44,14,16,66,76,45,68,45,60,57,70,55,50,40,41,25,70,75,70,60,38,79,84,58,78,81,54,71,53,30,53,52,42,37,52,50,57,58,53,74,70,51,131

Organism: NCBI:txid57489